Protein AF-L9WF54-F1 (afdb_monomer_lite)

Foldseek 3Di:
DDDDDDDDPDPDDDDDPPDDPPPDDPPPDQWDFDQDPVVRGTAIWGWPDWDQDPQAIWTKTAGPPPRDIDIWGDDPNDTDDDDD

Radius of gyration: 25.0 Å;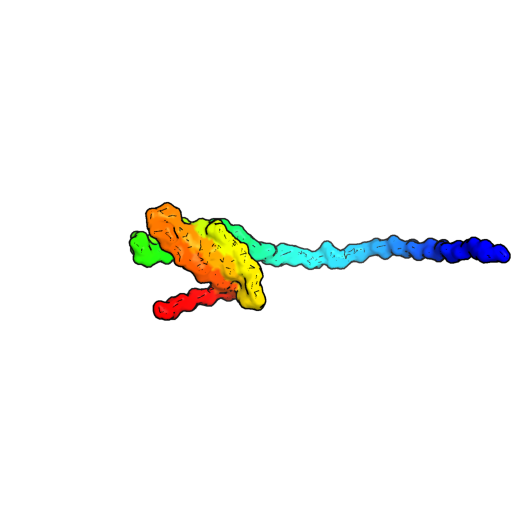 chains: 1; bounding box: 85×32×29 Å

Organism: NCBI:txid1230460

Structure (mmCIF, N/CA/C/O backbone):
data_AF-L9WF54-F1
#
_entry.id   AF-L9WF54-F1
#
loop_
_atom_site.group_PDB
_atom_site.id
_atom_site.type_symbol
_atom_site.label_atom_id
_atom_site.label_alt_id
_atom_site.label_comp_id
_atom_site.label_asym_id
_atom_site.label_entity_id
_atom_site.label_seq_id
_atom_site.pdbx_PDB_ins_code
_atom_site.Cartn_x
_atom_site.Cartn_y
_atom_site.Cartn_z
_atom_site.occupancy
_atom_site.B_iso_or_equiv
_atom_site.auth_seq_id
_atom_site.auth_comp_id
_atom_site.auth_asym_id
_atom_site.auth_atom_id
_atom_site.pdbx_PDB_model_num
ATOM 1 N N . MET A 1 1 ? 69.299 -17.562 11.689 1.00 44.28 1 MET A N 1
ATOM 2 C CA . MET A 1 1 ? 68.168 -17.151 12.545 1.00 44.28 1 MET A CA 1
ATOM 3 C C . MET A 1 1 ? 67.502 -15.935 11.913 1.00 44.28 1 MET A C 1
ATOM 5 O O . MET A 1 1 ? 68.197 -14.972 11.628 1.00 44.28 1 MET A O 1
ATOM 9 N N . VAL A 1 2 ? 66.207 -16.048 11.613 1.00 53.16 2 VAL A N 1
ATOM 10 C CA . VAL A 1 2 ? 65.298 -15.026 11.043 1.00 53.16 2 VAL A CA 1
ATOM 11 C C . VAL A 1 2 ? 64.715 -14.124 12.167 1.00 53.16 2 VAL A C 1
ATOM 13 O O . VAL A 1 2 ? 65.064 -14.358 13.322 1.00 53.16 2 VAL A O 1
ATOM 16 N N . PRO A 1 3 ? 63.779 -13.186 11.908 1.00 67.94 3 PRO A N 1
ATOM 17 C CA . PRO A 1 3 ? 63.971 -11.782 11.514 1.00 67.94 3 PRO A CA 1
ATOM 18 C C . PRO A 1 3 ? 63.211 -10.838 12.490 1.00 67.94 3 PRO A C 1
ATOM 20 O O . PRO A 1 3 ? 62.662 -11.317 13.475 1.00 67.94 3 PRO A O 1
ATOM 23 N N . SER A 1 4 ? 63.133 -9.524 12.251 1.00 52.41 4 SER A N 1
ATOM 24 C CA . SER A 1 4 ? 62.003 -8.656 12.681 1.00 52.41 4 SER A CA 1
ATOM 25 C C . SER A 1 4 ? 62.195 -7.283 12.029 1.00 52.41 4 SER A C 1
ATOM 27 O O . SER A 1 4 ? 63.159 -6.596 12.345 1.00 52.41 4 SER A O 1
ATOM 29 N N . SER A 1 5 ? 61.531 -6.982 10.916 1.00 53.16 5 SER A N 1
ATOM 30 C CA . SER A 1 5 ? 60.103 -6.647 10.768 1.00 53.16 5 SER A CA 1
ATOM 31 C C . SER A 1 5 ? 59.838 -5.168 11.045 1.00 53.16 5 SER A C 1
ATOM 33 O O . SER A 1 5 ? 59.873 -4.706 12.179 1.00 53.16 5 SER A O 1
ATOM 35 N N . ASP A 1 6 ? 59.634 -4.489 9.919 1.00 59.94 6 ASP A N 1
ATOM 36 C CA . ASP A 1 6 ? 58.841 -3.291 9.658 1.00 59.94 6 ASP A CA 1
ATOM 37 C C . ASP A 1 6 ? 57.712 -3.022 10.668 1.00 59.94 6 ASP A C 1
ATOM 39 O O . ASP A 1 6 ? 56.982 -3.946 11.020 1.00 59.94 6 ASP A O 1
ATOM 43 N N . ASP A 1 7 ? 57.539 -1.756 11.056 1.00 53.91 7 ASP A N 1
ATOM 44 C CA . ASP A 1 7 ? 56.198 -1.165 11.133 1.00 53.91 7 ASP A CA 1
ATOM 45 C C . ASP A 1 7 ? 56.313 0.356 10.951 1.00 53.91 7 ASP A C 1
ATOM 47 O O . ASP A 1 7 ? 56.703 1.111 11.847 1.00 53.91 7 ASP A O 1
ATOM 51 N N . GLY A 1 8 ? 56.073 0.795 9.716 1.00 54.88 8 GLY A N 1
ATOM 52 C CA . GLY A 1 8 ? 55.952 2.202 9.374 1.00 54.88 8 GLY A CA 1
ATOM 53 C C . GLY A 1 8 ? 54.691 2.806 9.989 1.00 54.88 8 GLY A C 1
ATOM 54 O O . GLY A 1 8 ? 53.583 2.547 9.527 1.00 54.88 8 GLY A O 1
ATOM 55 N N . THR A 1 9 ? 54.867 3.688 10.973 1.00 52.62 9 THR A N 1
ATOM 56 C CA . THR A 1 9 ? 53.802 4.550 11.501 1.00 52.62 9 THR A CA 1
ATOM 57 C C . THR A 1 9 ? 53.270 5.465 10.393 1.00 52.62 9 THR A C 1
ATOM 59 O O . THR A 1 9 ? 53.796 6.552 10.149 1.00 52.62 9 THR A O 1
ATOM 62 N N . THR A 1 10 ? 52.214 5.027 9.707 1.00 53.41 10 THR A N 1
ATOM 63 C CA . THR A 1 10 ? 51.402 5.878 8.833 1.00 53.41 10 THR A CA 1
ATOM 64 C C . THR A 1 10 ? 50.409 6.641 9.698 1.00 53.41 10 THR A C 1
ATOM 66 O O . THR A 1 10 ? 49.446 6.080 10.218 1.00 53.41 10 THR A O 1
ATOM 69 N N . THR A 1 11 ? 50.657 7.936 9.865 1.00 53.53 11 THR A N 1
ATOM 70 C CA . THR A 1 11 ? 49.733 8.876 10.502 1.00 53.53 11 THR A CA 1
ATOM 71 C C . THR A 1 11 ? 48.547 9.126 9.565 1.00 53.53 11 THR A C 1
ATOM 73 O O . THR A 1 11 ? 48.612 9.988 8.690 1.00 53.53 11 THR A O 1
ATOM 76 N N . ASP A 1 12 ? 47.468 8.357 9.729 1.00 54.09 12 ASP A N 1
ATOM 77 C CA . ASP A 1 12 ? 46.180 8.595 9.068 1.00 54.09 12 ASP A CA 1
ATOM 78 C C . ASP A 1 12 ? 45.472 9.788 9.732 1.00 54.09 12 ASP A C 1
ATOM 80 O O . ASP A 1 12 ? 44.883 9.688 10.810 1.00 54.09 12 ASP A O 1
ATOM 84 N N . ALA A 1 13 ? 45.592 10.961 9.109 1.00 57.38 13 ALA A N 1
ATOM 85 C CA . ALA A 1 13 ? 44.798 12.135 9.438 1.00 57.38 13 ALA A CA 1
ATOM 86 C C . ALA A 1 13 ? 43.524 12.124 8.581 1.00 57.38 13 ALA A C 1
ATOM 88 O O . ALA A 1 13 ? 43.527 12.556 7.429 1.00 57.38 13 ALA A O 1
ATOM 89 N N . GLY A 1 14 ? 42.429 11.618 9.147 1.00 59.72 14 GLY A N 1
ATOM 90 C CA . GLY A 1 14 ? 41.104 11.702 8.538 1.00 59.72 14 GLY A CA 1
ATOM 91 C C . GLY A 1 14 ? 40.542 13.129 8.504 1.00 59.72 14 GLY A C 1
ATOM 92 O O . GLY A 1 14 ? 40.907 13.952 9.335 1.00 59.72 14 GLY A O 1
ATOM 93 N N . ILE A 1 15 ? 39.614 13.392 7.568 1.00 59.69 15 ILE A N 1
ATOM 94 C CA . ILE A 1 15 ? 38.398 14.216 7.750 1.00 59.69 15 ILE A CA 1
ATOM 95 C C . ILE A 1 15 ? 37.428 14.033 6.558 1.00 59.69 15 ILE A C 1
ATOM 97 O O . ILE A 1 15 ? 37.624 14.512 5.448 1.00 59.69 15 ILE A O 1
ATOM 101 N N . SER A 1 16 ? 36.374 13.269 6.857 1.00 59.47 16 SER A N 1
ATOM 102 C CA . SER A 1 16 ? 34.948 13.424 6.525 1.00 59.47 16 SER A CA 1
ATOM 103 C C . SER A 1 16 ? 34.498 13.969 5.154 1.00 59.47 16 SER A C 1
ATOM 105 O O . SER A 1 16 ? 34.418 15.175 4.938 1.00 59.47 16 SER A O 1
ATOM 107 N N . ILE A 1 17 ? 33.996 13.065 4.298 1.00 61.31 17 ILE A N 1
ATOM 108 C CA . ILE A 1 17 ? 33.076 13.379 3.175 1.00 61.31 17 ILE A CA 1
ATOM 109 C C . ILE A 1 17 ? 31.667 12.799 3.453 1.00 61.31 17 ILE A C 1
ATOM 111 O O . ILE A 1 17 ? 30.801 12.737 2.580 1.00 61.31 17 ILE A O 1
ATOM 115 N N . PHE A 1 18 ? 31.371 12.409 4.700 1.00 58.34 18 PHE A N 1
ATOM 116 C CA . PHE A 1 18 ? 30.016 12.022 5.109 1.00 58.34 18 PHE A CA 1
ATOM 117 C C . PHE A 1 18 ? 29.122 13.258 5.275 1.00 58.34 18 PHE A C 1
ATOM 119 O O . PHE A 1 18 ? 28.662 13.571 6.366 1.00 58.34 18 PHE A O 1
ATOM 126 N N . ASN A 1 19 ? 28.853 13.967 4.181 1.00 61.66 19 ASN A 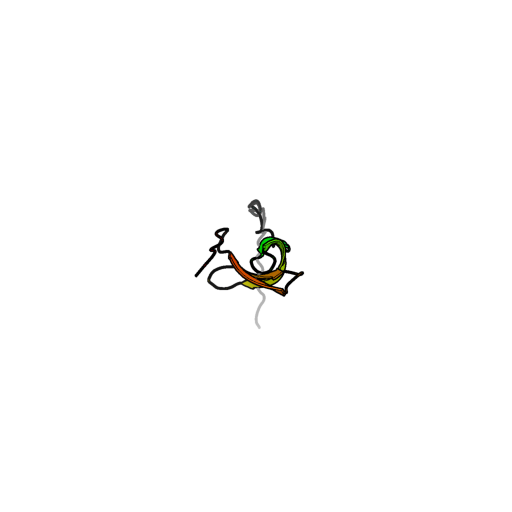N 1
ATOM 127 C CA . ASN A 1 19 ? 27.722 14.882 4.115 1.00 61.66 19 ASN A CA 1
ATOM 128 C C . ASN A 1 19 ? 27.043 14.805 2.747 1.00 61.66 19 ASN A C 1
ATOM 130 O O . ASN A 1 19 ? 27.027 15.752 1.966 1.00 61.66 19 ASN A O 1
ATOM 134 N N . ARG A 1 20 ? 26.455 13.640 2.461 1.00 61.28 20 ARG A N 1
ATOM 135 C CA . ARG A 1 20 ? 25.275 13.605 1.602 1.00 61.28 20 ARG A CA 1
ATOM 136 C C . ARG A 1 20 ? 24.074 13.819 2.518 1.00 61.28 20 ARG A C 1
ATOM 138 O O . ARG A 1 20 ? 23.886 12.987 3.411 1.00 61.28 20 ARG A O 1
ATOM 145 N N . PRO A 1 21 ? 23.267 14.881 2.340 1.00 52.16 21 PRO A N 1
ATOM 146 C CA . PRO A 1 21 ? 21.972 14.929 2.996 1.00 52.16 21 PRO A CA 1
ATOM 147 C C . PRO A 1 21 ? 21.262 13.625 2.636 1.00 52.16 21 PRO A C 1
ATOM 149 O O . PRO A 1 21 ? 21.164 13.279 1.455 1.00 52.16 21 PRO A O 1
ATOM 152 N N . ARG A 1 22 ? 20.830 12.865 3.650 1.00 55.34 22 ARG A N 1
ATOM 153 C CA . ARG A 1 22 ? 19.854 11.784 3.476 1.00 55.34 22 ARG A CA 1
ATOM 154 C C . ARG A 1 22 ? 18.577 12.457 2.985 1.00 55.34 22 ARG A C 1
ATOM 156 O O . ARG A 1 22 ? 17.678 12.732 3.771 1.00 55.34 22 ARG A O 1
ATOM 163 N N . ALA A 1 23 ? 18.540 12.784 1.696 1.00 55.69 23 ALA A N 1
ATOM 164 C CA . ALA A 1 23 ? 17.320 13.059 0.981 1.00 55.69 23 ALA A CA 1
ATOM 165 C C . ALA A 1 23 ? 16.488 11.792 1.143 1.00 55.69 23 ALA A C 1
ATOM 167 O O . ALA A 1 23 ? 16.823 10.750 0.587 1.00 55.69 23 ALA A O 1
ATOM 168 N N . GLN A 1 24 ? 15.519 11.901 2.048 1.00 57.94 24 GLN A N 1
ATOM 169 C CA . GLN A 1 24 ? 14.325 11.090 2.139 1.00 57.94 24 GLN A CA 1
ATOM 170 C C . GLN A 1 24 ? 14.579 9.597 1.887 1.00 57.94 24 GLN A C 1
ATOM 172 O O . GLN A 1 24 ? 14.431 9.100 0.773 1.00 57.94 24 GLN A O 1
ATOM 177 N N . LEU A 1 25 ? 14.905 8.854 2.952 1.00 53.47 25 LEU A N 1
ATOM 178 C CA . LEU A 1 25 ? 14.610 7.418 2.949 1.00 53.47 25 LEU A CA 1
ATOM 179 C C . LEU A 1 25 ? 13.145 7.291 2.514 1.00 53.47 25 LEU A C 1
ATOM 181 O O . LEU A 1 25 ? 12.321 8.017 3.089 1.00 53.47 25 LEU A O 1
ATOM 185 N N . PRO A 1 26 ? 12.812 6.453 1.516 1.00 56.03 26 PRO A N 1
ATOM 186 C CA . PRO A 1 26 ? 11.423 6.229 1.166 1.00 56.03 26 PRO A CA 1
ATOM 187 C C . PRO A 1 26 ? 10.724 5.827 2.457 1.00 56.03 26 PRO A C 1
ATOM 189 O O . PRO A 1 26 ? 11.102 4.859 3.121 1.00 56.03 26 PRO A O 1
ATOM 192 N N . HIS A 1 27 ? 9.795 6.681 2.873 1.00 54.69 27 HIS A N 1
ATOM 193 C CA . HIS A 1 27 ? 8.969 6.457 4.034 1.00 54.69 27 HIS A CA 1
ATOM 194 C C . HIS A 1 27 ? 8.278 5.120 3.779 1.00 54.69 27 HIS A C 1
ATOM 196 O O . HIS A 1 27 ? 7.471 5.007 2.860 1.00 54.69 27 HIS A O 1
ATOM 202 N N . MET A 1 28 ? 8.692 4.095 4.522 1.00 66.12 28 MET A N 1
ATOM 203 C CA . MET A 1 28 ? 8.080 2.773 4.541 1.00 66.12 28 MET A CA 1
ATOM 204 C C . MET A 1 28 ? 6.650 2.948 5.056 1.00 66.12 28 MET A C 1
ATOM 206 O O . MET A 1 28 ? 6.398 2.743 6.241 1.00 66.12 28 MET A O 1
ATOM 210 N N . ALA A 1 29 ? 5.744 3.409 4.194 1.00 74.25 29 ALA A N 1
ATOM 211 C CA . ALA A 1 29 ? 4.362 3.667 4.552 1.00 74.25 29 ALA A CA 1
ATOM 212 C C . ALA A 1 29 ? 3.764 2.357 5.074 1.00 74.25 29 ALA A C 1
ATOM 214 O O . ALA A 1 29 ? 3.818 1.322 4.403 1.00 74.25 29 ALA A O 1
ATOM 215 N N . MET A 1 30 ? 3.284 2.383 6.316 1.00 87.44 30 MET A N 1
ATOM 216 C CA . MET A 1 30 ? 2.631 1.232 6.949 1.00 87.44 30 MET A CA 1
ATOM 217 C C . MET A 1 30 ? 1.128 1.208 6.666 1.00 87.44 30 MET A C 1
ATOM 219 O O . MET A 1 30 ? 0.501 0.153 6.759 1.00 87.44 30 MET A O 1
ATOM 223 N N . GLU A 1 31 ? 0.591 2.359 6.278 1.00 91.38 31 GLU A N 1
ATOM 224 C CA . GLU A 1 31 ? -0.800 2.607 5.935 1.00 91.38 31 GLU A CA 1
ATOM 225 C C . GLU A 1 31 ? -0.888 3.309 4.577 1.00 91.38 31 GLU A C 1
ATOM 227 O O . GLU A 1 31 ? 0.030 4.029 4.171 1.00 91.38 31 GLU A O 1
ATOM 232 N N . LEU A 1 32 ? -1.978 3.054 3.861 1.00 89.19 32 LEU A N 1
ATOM 233 C CA . LEU A 1 32 ? -2.245 3.632 2.556 1.00 89.19 32 LEU A CA 1
ATOM 234 C C . LEU A 1 32 ? -3.744 3.866 2.386 1.00 89.19 32 LEU A C 1
ATOM 236 O O . LEU A 1 32 ? -4.530 2.927 2.469 1.00 89.19 32 LEU A O 1
ATOM 240 N N . GLU A 1 33 ? -4.131 5.097 2.076 1.00 91.00 33 GLU A N 1
ATOM 241 C CA . GLU A 1 33 ? -5.502 5.422 1.683 1.00 91.00 33 GLU A CA 1
ATOM 242 C C . GLU A 1 33 ? -5.716 5.022 0.215 1.00 91.00 33 GLU A C 1
ATOM 244 O O . GLU A 1 33 ? -5.003 5.484 -0.683 1.00 91.00 33 GLU A O 1
ATOM 249 N N . HIS A 1 34 ? -6.653 4.104 -0.033 1.00 90.19 34 HIS A N 1
ATOM 250 C CA . HIS A 1 34 ? -6.998 3.650 -1.378 1.00 90.19 34 HIS A CA 1
ATOM 251 C C . HIS A 1 34 ? -8.465 3.219 -1.460 1.00 90.19 34 HIS A C 1
ATOM 253 O O . HIS A 1 34 ? -9.039 2.740 -0.481 1.00 90.19 34 HIS A O 1
ATOM 259 N N . TYR A 1 35 ? -9.063 3.357 -2.642 1.00 91.75 35 TYR A N 1
ATOM 260 C CA . TYR A 1 35 ? -10.414 2.873 -2.895 1.00 91.75 35 TYR A CA 1
ATOM 261 C C . TYR A 1 35 ? -10.450 1.341 -2.846 1.00 91.75 35 TYR A C 1
ATOM 263 O O . TYR A 1 35 ? -9.644 0.659 -3.484 1.00 91.75 35 TYR A O 1
ATOM 271 N N . CYS A 1 36 ? -11.386 0.803 -2.067 1.00 93.31 36 CYS A N 1
ATOM 272 C CA . CYS A 1 36 ? -11.635 -0.625 -1.974 1.00 93.31 36 CYS A CA 1
ATOM 273 C C . CYS A 1 36 ? -12.834 -1.000 -2.864 1.00 93.31 36 CYS A C 1
ATOM 275 O O . CYS A 1 36 ? -13.950 -0.586 -2.547 1.00 93.31 36 CYS A O 1
ATOM 277 N N . PRO A 1 37 ? -12.647 -1.815 -3.920 1.00 90.81 37 PRO A N 1
ATOM 278 C CA . PRO A 1 37 ? -13.739 -2.226 -4.807 1.00 90.81 37 PRO A CA 1
ATOM 279 C C . PRO A 1 37 ? -14.746 -3.175 -4.142 1.00 90.81 37 PRO A C 1
ATOM 281 O O . PRO A 1 37 ? -15.869 -3.288 -4.616 1.00 90.81 37 PRO A O 1
ATOM 284 N N . ASP A 1 38 ? -14.366 -3.851 -3.054 1.00 91.88 38 ASP A N 1
ATOM 285 C CA . ASP A 1 38 ? -15.261 -4.759 -2.324 1.00 91.88 38 ASP A CA 1
ATOM 286 C C . ASP A 1 38 ? -16.159 -4.004 -1.323 1.00 91.88 38 ASP A C 1
ATOM 288 O O . ASP A 1 38 ? -17.328 -4.332 -1.146 1.00 91.88 38 ASP A O 1
ATOM 292 N N . CYS A 1 39 ? -15.638 -2.932 -0.710 1.00 90.94 39 CYS A N 1
ATOM 293 C CA . CYS A 1 39 ? -16.404 -2.077 0.207 1.00 90.94 39 CYS A CA 1
ATOM 294 C C . CYS A 1 39 ? -17.111 -0.901 -0.480 1.00 90.94 39 CYS A C 1
ATOM 296 O O . CYS A 1 39 ? -17.840 -0.177 0.197 1.00 90.94 39 CYS A O 1
ATOM 298 N N . ASP A 1 40 ? -16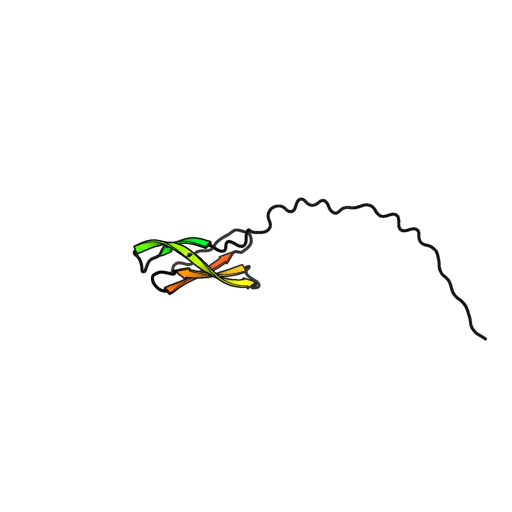.833 -0.668 -1.765 1.00 94.00 40 ASP A N 1
ATOM 299 C CA . ASP A 1 40 ? -17.277 0.497 -2.539 1.00 94.00 40 ASP A CA 1
ATOM 300 C C . ASP A 1 40 ? -16.960 1.849 -1.861 1.00 94.00 40 ASP A C 1
ATOM 302 O O . ASP A 1 40 ? -17.750 2.790 -1.878 1.00 94.00 40 ASP A O 1
ATOM 306 N N . ALA A 1 41 ? -15.802 1.948 -1.199 1.00 92.50 41 ALA A N 1
ATOM 307 C CA . ALA A 1 41 ? -15.411 3.132 -0.430 1.00 92.50 41 ALA A CA 1
ATOM 308 C C . ALA A 1 41 ? -13.889 3.270 -0.299 1.00 92.50 41 ALA A C 1
ATOM 310 O O . ALA A 1 41 ? -13.157 2.275 -0.314 1.00 92.50 41 ALA A O 1
ATOM 311 N N . ASP A 1 42 ? -13.413 4.498 -0.091 1.00 92.25 42 ASP A N 1
ATOM 312 C CA . ASP A 1 42 ? -12.033 4.779 0.308 1.00 92.25 42 ASP A CA 1
ATOM 313 C C . ASP A 1 42 ? -11.756 4.229 1.706 1.00 92.25 42 ASP A C 1
ATOM 315 O O . ASP A 1 42 ? -12.477 4.513 2.667 1.00 92.25 42 ASP A O 1
ATOM 319 N N . ARG A 1 43 ? -10.714 3.405 1.819 1.00 92.44 43 ARG A N 1
ATOM 320 C CA . ARG A 1 43 ? -10.331 2.754 3.071 1.00 92.44 43 ARG A CA 1
ATOM 321 C C . ARG A 1 43 ? -8.835 2.854 3.308 1.00 92.44 43 ARG A C 1
ATOM 323 O O . ARG A 1 43 ? -8.030 2.954 2.382 1.00 92.44 43 ARG A O 1
ATOM 330 N N . THR A 1 44 ? -8.470 2.785 4.581 1.00 93.50 44 THR A N 1
ATOM 331 C CA . THR A 1 44 ? -7.079 2.662 5.002 1.00 93.50 44 THR A CA 1
ATOM 332 C C . THR A 1 44 ? -6.663 1.202 4.900 1.00 93.50 44 THR A C 1
ATOM 334 O O . THR A 1 44 ? -7.151 0.338 5.630 1.00 93.50 44 THR A O 1
ATOM 337 N N . PHE A 1 45 ? -5.762 0.926 3.968 1.00 92.75 45 PHE A N 1
ATOM 338 C CA . PHE A 1 45 ? -5.116 -0.363 3.817 1.00 92.75 45 PHE A CA 1
ATOM 339 C C . PHE A 1 45 ? -3.873 -0.431 4.689 1.00 92.75 45 PHE A C 1
ATOM 341 O O . PHE A 1 45 ? -3.125 0.541 4.802 1.00 92.75 45 PHE A O 1
ATOM 348 N N . TYR A 1 46 ? -3.607 -1.613 5.234 1.00 92.62 46 TYR A N 1
ATOM 349 C CA . TYR A 1 46 ? -2.420 -1.863 6.041 1.00 92.62 46 TYR A CA 1
ATOM 350 C C . TYR A 1 46 ? -1.432 -2.757 5.308 1.00 92.62 46 TYR A C 1
ATOM 352 O O . TYR A 1 46 ? -1.800 -3.715 4.616 1.00 92.62 46 TYR A O 1
ATOM 360 N N . ARG A 1 47 ? -0.145 -2.439 5.458 1.00 91.50 47 ARG A N 1
ATOM 361 C CA . ARG A 1 47 ? 0.934 -3.207 4.847 1.00 91.50 47 ARG A CA 1
ATOM 362 C C . ARG A 1 47 ? 1.084 -4.550 5.551 1.00 91.50 47 ARG A C 1
ATOM 364 O O . ARG A 1 47 ? 1.592 -4.616 6.666 1.00 91.50 47 ARG A O 1
ATOM 371 N N . ALA A 1 48 ? 0.759 -5.633 4.855 1.00 90.25 48 ALA A N 1
ATOM 372 C CA . ALA A 1 48 ? 0.928 -6.978 5.394 1.00 90.25 48 ALA A CA 1
ATOM 373 C C . ALA A 1 48 ? 2.349 -7.534 5.176 1.00 90.25 48 ALA A C 1
ATOM 375 O O . ALA A 1 48 ? 2.761 -8.462 5.868 1.00 90.25 48 ALA A O 1
ATOM 376 N N . ALA A 1 49 ? 3.097 -7.049 4.173 1.00 88.50 49 ALA A N 1
ATOM 377 C CA . ALA A 1 49 ? 4.547 -7.266 4.025 1.00 88.50 49 ALA A CA 1
ATOM 378 C C . ALA A 1 49 ? 5.141 -6.421 2.899 1.00 88.50 49 ALA A C 1
ATOM 380 O O . ALA A 1 49 ? 4.432 -5.949 2.010 1.00 88.50 49 ALA A O 1
ATOM 381 N N . SER A 1 50 ? 6.468 -6.341 2.893 1.00 88.19 50 SER A N 1
ATOM 382 C CA . SER A 1 50 ? 7.252 -5.901 1.749 1.00 88.19 50 SER A CA 1
ATOM 383 C C . SER A 1 50 ? 8.355 -6.904 1.410 1.00 88.19 50 SER A C 1
ATOM 385 O O . SER A 1 50 ? 8.801 -7.691 2.248 1.00 88.19 50 SER A O 1
ATOM 387 N N . THR A 1 51 ? 8.764 -6.935 0.148 1.00 87.69 51 THR A N 1
ATOM 388 C CA . THR A 1 51 ? 9.912 -7.710 -0.329 1.00 87.69 51 THR A CA 1
ATOM 389 C C . THR A 1 51 ? 10.568 -6.956 -1.475 1.00 87.69 51 THR A C 1
ATOM 391 O O . THR A 1 51 ? 9.887 -6.490 -2.387 1.00 87.69 51 THR A O 1
ATOM 394 N N . THR A 1 52 ? 11.892 -6.852 -1.449 1.00 88.81 52 THR A N 1
ATOM 395 C CA . THR A 1 52 ? 12.659 -6.233 -2.532 1.00 88.81 52 THR A CA 1
ATOM 396 C C . THR A 1 52 ? 12.901 -7.247 -3.643 1.00 88.81 52 THR A C 1
ATOM 398 O O . THR A 1 52 ? 13.406 -8.341 -3.400 1.00 88.81 52 THR A O 1
ATOM 401 N N . VAL A 1 53 ? 12.543 -6.874 -4.867 1.00 85.94 53 VAL A N 1
ATOM 402 C CA . VAL A 1 53 ? 12.773 -7.637 -6.097 1.00 85.94 53 VAL A CA 1
ATOM 403 C C . VAL A 1 53 ? 13.618 -6.794 -7.056 1.00 85.94 53 VAL A C 1
ATOM 405 O O . VAL A 1 53 ? 13.796 -5.596 -6.854 1.00 85.94 53 VAL A O 1
ATOM 408 N N . HIS A 1 54 ? 14.144 -7.400 -8.121 1.00 85.56 54 HIS A N 1
ATOM 409 C CA . HIS A 1 54 ? 14.900 -6.689 -9.159 1.00 85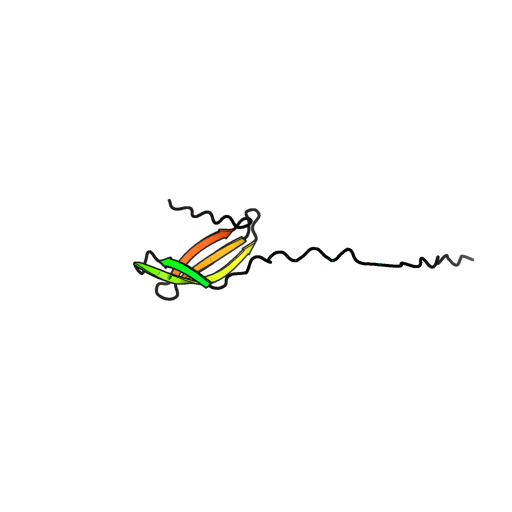.56 54 HIS A CA 1
ATOM 410 C C . HIS A 1 54 ? 14.149 -5.496 -9.782 1.00 85.56 54 HIS A C 1
ATOM 412 O O . HIS A 1 54 ? 14.794 -4.603 -10.312 1.00 85.56 54 HIS A O 1
ATOM 418 N N . LEU A 1 55 ? 12.812 -5.483 -9.712 1.00 83.31 55 LEU A N 1
ATOM 419 C CA . LEU A 1 55 ? 11.936 -4.436 -10.252 1.00 83.31 55 LEU A CA 1
ATOM 420 C C . LEU A 1 55 ? 11.536 -3.369 -9.207 1.00 83.31 55 LEU A C 1
ATOM 422 O O . LEU A 1 55 ? 10.637 -2.580 -9.471 1.00 83.31 55 LEU A O 1
ATOM 426 N N . GLY A 1 56 ? 12.127 -3.378 -8.008 1.00 85.75 56 GLY A N 1
ATOM 427 C CA . GLY A 1 56 ? 11.807 -2.431 -6.934 1.00 85.75 56 GLY A CA 1
ATOM 428 C C . GLY A 1 56 ? 11.211 -3.092 -5.689 1.00 85.75 56 GLY A C 1
ATOM 429 O O . GLY A 1 56 ? 11.362 -4.295 -5.459 1.00 85.75 56 GLY A O 1
ATOM 430 N N . GLU A 1 57 ? 10.547 -2.303 -4.840 1.00 87.31 57 GLU A N 1
ATOM 431 C CA . GLU A 1 57 ? 9.906 -2.824 -3.628 1.00 87.31 57 GLU A CA 1
ATOM 432 C C . GLU A 1 57 ? 8.477 -3.286 -3.922 1.00 87.31 57 GLU A C 1
ATOM 434 O O . GLU A 1 57 ? 7.614 -2.490 -4.288 1.00 87.31 57 GLU A O 1
ATOM 439 N N . LYS A 1 58 ? 8.215 -4.579 -3.713 1.00 88.94 58 LYS A N 1
ATOM 440 C CA . LYS A 1 58 ? 6.877 -5.165 -3.767 1.00 88.94 58 LYS A CA 1
ATOM 441 C C . LYS A 1 58 ? 6.245 -5.096 -2.381 1.00 88.94 58 LYS A C 1
ATOM 443 O O . LYS A 1 58 ? 6.727 -5.741 -1.452 1.00 88.94 58 LYS A O 1
ATOM 448 N N . VAL A 1 59 ? 5.138 -4.377 -2.250 1.00 91.00 59 VAL A N 1
ATOM 449 C CA . VAL A 1 59 ? 4.389 -4.216 -1.001 1.00 91.00 59 VAL A CA 1
ATOM 450 C C . VAL A 1 59 ? 3.000 -4.817 -1.154 1.00 91.00 59 VAL A C 1
ATOM 452 O O . VAL A 1 59 ? 2.285 -4.488 -2.098 1.00 91.00 59 VAL A O 1
ATOM 455 N N . LYS A 1 60 ? 2.616 -5.699 -0.228 1.00 92.69 60 LYS A N 1
ATOM 456 C CA . LYS A 1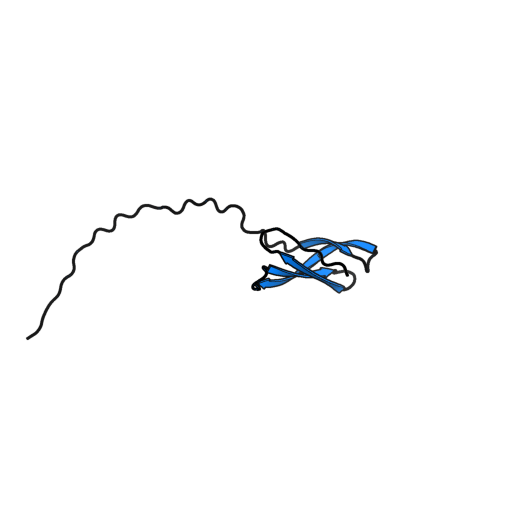 60 ? 1.260 -6.254 -0.154 1.00 92.69 60 LYS A CA 1
ATOM 457 C C . LYS A 1 60 ? 0.427 -5.468 0.859 1.00 92.69 60 LYS A C 1
ATOM 459 O O . LYS A 1 60 ? 0.862 -5.257 1.995 1.00 92.69 60 LYS A O 1
ATOM 464 N N . TRP A 1 61 ? -0.757 -5.064 0.429 1.00 93.25 61 TRP A N 1
ATOM 465 C CA . TRP A 1 61 ? -1.729 -4.269 1.171 1.00 93.25 61 TRP A CA 1
ATOM 466 C C . TRP A 1 61 ? -2.984 -5.098 1.397 1.00 93.25 61 TRP A C 1
ATOM 468 O O . TRP A 1 61 ? -3.368 -5.849 0.503 1.00 93.25 61 TRP A O 1
ATOM 478 N N . HIS A 1 62 ? -3.610 -4.966 2.564 1.00 93.81 62 HIS A N 1
ATOM 479 C CA . HIS A 1 62 ? -4.882 -5.626 2.858 1.00 93.81 62 HIS A CA 1
ATOM 480 C C . HIS A 1 62 ? -5.876 -4.654 3.507 1.00 93.81 62 HIS A C 1
ATOM 482 O O . HIS A 1 62 ? -5.478 -3.746 4.245 1.00 93.81 62 HIS A O 1
ATOM 488 N N . CYS A 1 63 ? -7.155 -4.843 3.196 1.00 94.06 63 CYS A N 1
ATOM 489 C CA . CYS A 1 63 ? -8.271 -4.140 3.803 1.00 94.06 63 CYS A CA 1
ATOM 490 C C . CYS A 1 63 ? -8.683 -4.863 5.096 1.00 94.06 63 CYS A C 1
ATOM 492 O O . CYS A 1 63 ? -8.953 -6.066 5.046 1.00 94.06 63 CYS A O 1
ATOM 494 N N . PRO A 1 64 ? -8.780 -4.167 6.242 1.00 90.38 64 PRO A N 1
ATOM 495 C CA . PRO A 1 64 ? -9.174 -4.786 7.509 1.00 90.38 64 PRO A CA 1
ATOM 496 C C . PRO A 1 64 ? -10.665 -5.151 7.588 1.00 90.38 64 PRO A C 1
ATOM 498 O O . PRO A 1 64 ? -11.040 -5.935 8.452 1.00 90.38 64 PRO A O 1
ATOM 501 N N . GLU A 1 65 ? -11.508 -4.589 6.715 1.00 90.31 65 GLU A N 1
ATOM 502 C CA . GLU A 1 65 ? -12.968 -4.760 6.769 1.00 90.31 65 GLU A CA 1
ATOM 503 C C . GLU A 1 65 ? -13.438 -5.995 5.978 1.00 90.31 65 GLU A C 1
ATOM 505 O O . GLU A 1 65 ? -14.324 -6.716 6.429 1.00 90.31 65 GLU A O 1
ATOM 510 N N . CYS A 1 66 ? -12.848 -6.249 4.804 1.00 91.06 66 CYS A N 1
ATOM 511 C CA . CYS A 1 66 ? -13.318 -7.261 3.847 1.00 91.06 66 CYS A CA 1
ATOM 512 C C . CYS A 1 66 ? -12.238 -8.246 3.369 1.00 91.06 66 CYS A C 1
ATOM 514 O O . CYS A 1 66 ? -12.495 -9.059 2.488 1.00 91.06 66 CYS A O 1
ATOM 516 N N . ASP A 1 67 ? -11.022 -8.166 3.916 1.00 87.81 67 ASP A N 1
ATOM 517 C CA . ASP A 1 67 ? -9.859 -8.992 3.543 1.00 87.81 67 ASP A CA 1
ATOM 518 C C . ASP A 1 67 ? -9.342 -8.809 2.098 1.00 87.81 67 ASP A C 1
ATOM 520 O O . 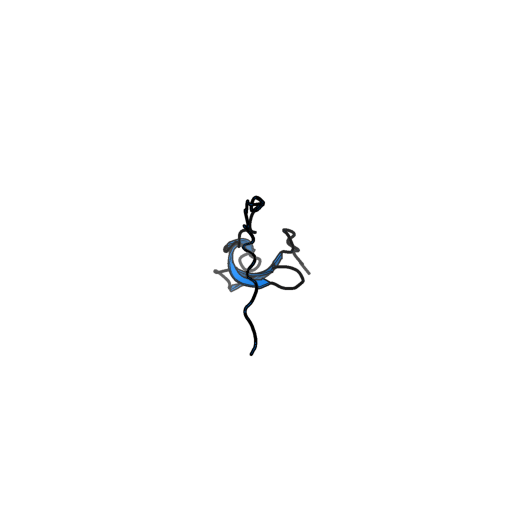ASP A 1 67 ? -8.352 -9.426 1.705 1.00 87.81 67 ASP A O 1
ATOM 524 N N . TYR A 1 68 ? -9.929 -7.901 1.305 1.00 92.25 68 TYR A N 1
ATOM 525 C CA . TYR A 1 68 ? -9.414 -7.570 -0.026 1.00 92.25 68 TYR A CA 1
ATOM 526 C C . TYR A 1 68 ? -7.956 -7.102 0.053 1.00 92.25 68 TYR A C 1
ATOM 528 O O . TYR A 1 68 ? -7.614 -6.217 0.840 1.00 92.25 68 TYR A O 1
ATOM 536 N N . GLY A 1 69 ? -7.090 -7.662 -0.792 1.00 90.75 69 GLY A N 1
ATOM 537 C CA . GLY A 1 69 ? -5.675 -7.323 -0.814 1.00 90.75 69 GLY A CA 1
ATOM 538 C C . GLY A 1 69 ? -5.130 -7.119 -2.218 1.00 90.75 69 GLY A C 1
ATOM 539 O O . GLY A 1 69 ? -5.494 -7.823 -3.156 1.00 90.75 69 GLY A O 1
ATOM 540 N N . PHE A 1 70 ? -4.212 -6.165 -2.353 1.00 90.88 70 PHE A N 1
ATOM 541 C CA . PHE A 1 70 ? -3.534 -5.864 -3.610 1.00 90.88 70 PHE A CA 1
ATOM 542 C C . PHE A 1 70 ? -2.034 -5.671 -3.396 1.00 90.88 70 PHE A C 1
ATOM 544 O O . PHE A 1 70 ? -1.539 -5.524 -2.275 1.00 90.88 70 PHE A O 1
ATOM 551 N N . VAL A 1 71 ? -1.281 -5.691 -4.492 1.00 91.12 71 VAL A N 1
ATOM 552 C CA . VAL A 1 71 ? 0.170 -5.525 -4.476 1.00 91.12 71 VAL A CA 1
ATOM 553 C C . VAL A 1 71 ? 0.535 -4.254 -5.222 1.00 91.12 71 VAL A C 1
ATOM 555 O O . VAL A 1 71 ? 0.116 -4.068 -6.359 1.00 91.12 71 VAL A O 1
ATOM 558 N N . ARG A 1 72 ? 1.377 -3.420 -4.613 1.00 86.69 72 ARG A N 1
ATOM 559 C CA . ARG A 1 72 ? 2.035 -2.306 -5.296 1.00 86.69 72 ARG A CA 1
ATOM 560 C C . ARG A 1 72 ? 3.517 -2.599 -5.467 1.00 86.69 72 ARG A C 1
ATOM 562 O O . ARG A 1 72 ? 4.156 -3.084 -4.535 1.00 86.69 72 ARG A O 1
ATOM 569 N N . ILE A 1 73 ? 4.055 -2.293 -6.641 1.00 85.62 73 ILE A N 1
ATOM 570 C CA . ILE A 1 73 ? 5.496 -2.315 -6.893 1.00 85.62 73 ILE A CA 1
ATOM 571 C C . ILE A 1 73 ? 5.929 -0.864 -7.057 1.00 85.62 73 ILE A C 1
ATOM 573 O O . ILE A 1 73 ? 5.410 -0.162 -7.922 1.00 85.62 73 ILE A O 1
ATOM 577 N N . SER A 1 74 ? 6.835 -0.420 -6.194 1.00 77.19 74 SER A N 1
ATOM 578 C CA . SER A 1 74 ? 7.419 0.915 -6.253 1.00 77.19 74 SER A CA 1
ATOM 579 C C . SER A 1 74 ? 8.858 0.792 -6.738 1.00 77.19 74 SER A C 1
ATOM 581 O O . SER A 1 74 ? 9.731 0.350 -5.986 1.00 77.19 74 SER A O 1
ATOM 583 N N . ASP A 1 75 ? 9.108 1.207 -7.978 1.00 68.69 75 ASP A N 1
ATOM 584 C CA . ASP A 1 75 ? 10.455 1.509 -8.458 1.00 68.69 75 ASP A CA 1
ATOM 585 C C . ASP A 1 75 ? 10.651 3.023 -8.371 1.00 68.69 75 ASP A C 1
ATOM 587 O O . ASP A 1 75 ? 9.958 3.794 -9.040 1.00 68.69 75 ASP A O 1
ATOM 591 N N . ASN A 1 76 ? 11.527 3.458 -7.462 1.00 61.56 76 ASN A N 1
ATOM 592 C CA . ASN A 1 76 ? 11.986 4.846 -7.376 1.00 61.56 76 ASN A CA 1
ATOM 593 C C . ASN A 1 76 ? 10.864 5.924 -7.428 1.00 61.56 76 ASN A C 1
ATOM 595 O O . ASN A 1 76 ? 11.003 6.959 -8.076 1.00 61.56 76 ASN A O 1
ATOM 599 N N . GLY A 1 77 ? 9.731 5.690 -6.755 1.00 54.91 77 GLY A N 1
ATOM 600 C CA . GLY A 1 77 ? 8.628 6.660 -6.654 1.00 54.91 77 GLY A CA 1
ATOM 601 C C . GLY A 1 77 ? 7.594 6.628 -7.785 1.00 54.91 77 GLY A C 1
ATOM 602 O O . GLY A 1 77 ? 6.632 7.390 -7.727 1.00 54.91 77 GLY A O 1
ATOM 603 N N . THR A 1 78 ? 7.729 5.734 -8.768 1.00 56.28 78 THR A N 1
ATOM 604 C CA . THR A 1 78 ? 6.671 5.477 -9.757 1.00 56.28 78 THR A CA 1
ATOM 605 C C . THR A 1 78 ? 5.844 4.270 -9.318 1.00 56.28 78 THR A C 1
ATOM 607 O O . THR A 1 78 ? 6.331 3.142 -9.267 1.00 56.28 78 THR A O 1
ATOM 610 N N . ALA A 1 79 ? 4.598 4.516 -8.908 1.00 56.88 79 ALA A N 1
ATOM 611 C CA . ALA A 1 79 ? 3.624 3.458 -8.683 1.00 56.88 79 ALA A CA 1
ATOM 612 C C . ALA A 1 79 ? 3.002 3.104 -10.036 1.00 56.88 79 ALA A C 1
ATOM 614 O O . ALA A 1 79 ? 2.403 3.967 -10.669 1.00 56.88 79 ALA A O 1
ATOM 615 N N . VAL A 1 80 ? 3.168 1.859 -10.479 1.00 61.28 80 VAL A N 1
ATOM 616 C CA . VAL A 1 80 ? 2.463 1.331 -11.652 1.00 61.28 80 VAL A CA 1
ATOM 617 C C . VAL A 1 80 ? 1.217 0.581 -11.183 1.00 61.28 80 VAL A C 1
ATOM 619 O O . VAL A 1 80 ? 1.303 -0.526 -10.652 1.00 61.28 80 VAL A O 1
ATOM 622 N N . ASP A 1 81 ? 0.046 1.190 -11.329 1.00 50.34 81 ASP A N 1
ATOM 623 C CA . ASP A 1 81 ? -1.238 0.500 -11.236 1.00 50.34 81 ASP A CA 1
ATOM 624 C C . ASP A 1 81 ? -1.488 -0.270 -12.542 1.00 50.34 81 ASP A C 1
ATOM 626 O O . ASP A 1 81 ? -1.660 0.298 -13.612 1.00 50.34 81 ASP A O 1
ATOM 630 N N . SER A 1 82 ? -1.434 -1.603 -12.486 1.00 52.66 82 SER A N 1
ATOM 631 C CA . SER A 1 82 ? -1.871 -2.455 -13.598 1.00 52.66 82 SER A CA 1
ATOM 632 C C . SER A 1 82 ? -3.324 -2.847 -13.358 1.00 52.66 82 SER A C 1
ATOM 634 O O . SER A 1 82 ? -3.590 -3.809 -12.640 1.00 52.66 82 SER A O 1
ATOM 636 N N . SER A 1 83 ? -4.263 -2.083 -13.914 1.00 64.12 83 SER A N 1
ATOM 637 C CA . SER A 1 83 ? -5.657 -2.514 -14.073 1.00 64.12 83 SER A CA 1
ATOM 638 C C . SER A 1 83 ? -5.762 -3.283 -15.394 1.00 64.12 83 SER A C 1
ATOM 640 O O . SER A 1 83 ? -5.413 -2.738 -16.442 1.00 64.12 83 SER A O 1
ATOM 642 N N . ALA A 1 84 ? -6.189 -4.544 -15.342 1.00 43.78 84 ALA A N 1
ATOM 643 C CA . ALA A 1 84 ? -6.549 -5.351 -16.509 1.00 43.78 84 ALA A CA 1
ATOM 644 C C . ALA A 1 84 ? -8.042 -5.670 -16.458 1.00 43.78 84 ALA A C 1
ATOM 646 O O . ALA A 1 84 ? -8.544 -5.861 -15.325 1.00 43.78 84 ALA A O 1
#

Secondary structure (DSSP, 8-state):
-----------------------------SEEEEEETTTTEEEEEEEEEEEEETTEEEEEEE-TTT--EEEEEEETTEE-----

Sequence (84 aa):
MVPSSDDGTTTDAGISIFNRPRAQLPHMAMELEHYCPDCDADRTFYRAASTTVHLGEKVKWHCPECDYGFVRISDNGTAVDSSA

pLDDT: mean 74.73, std 17.03, range [43.78, 94.06]

InterPro domains:
  IPR057160 Domain of unknown function DUF7838 [PF25208] (28-82)